Protein AF-A0A2M6GKP4-F1 (afdb_monomer_lite)

Foldseek 3Di:
DPPVVVVVVVVVVVVVVVVVVVLVVVLVVVVPPDDPPDPPPPPPPPPPDDDDDDDDDDDDDDPDPPPDPDPPPPDDPDDDDPLSVLVSVLVVLPPQADDVVDQDSVHHHPLSSVQNSCVVSVHHDDSDLVRNVVDDDDDDPVGDDRNDDDRDDDDD

Secondary structure (DSSP, 8-state):
--SHHHHHHHHHHHHHHHHHHHHHHHHHHTTSS-----------------------------------------S-PPPPPHHHHHHHHHHHTTTPPB-TT-EETTEE-HHHHHHHHHHHTT----S-HHHHHTSS----GGG--TTPPP------

Sequence (156 aa):
MKLAWIMFGSVMSLLAIFAVWQNKNIRDENISSNSPQQYTANIFSDDRENSGLDSTGPEPIEPGNASLNAPAYTGTIPQPTLNDSIVAYGLSLMGTPYIAAGITRSGFDCSGFIHHIFSKYGIDVPHSSALLAEKGDAVNLNQVKKGDLLIFTGTT

pLDDT: mean 72.54, std 23.46, range [28.89, 98.44]

Radius of gyration: 25.64 Å; chains: 1; bounding box: 39×76×67 Å

Structure (mmCIF, N/CA/C/O backbone):
data_AF-A0A2M6GKP4-F1
#
_entry.id   AF-A0A2M6GKP4-F1
#
loop_
_atom_site.group_PDB
_atom_site.id
_atom_site.type_symbol
_atom_site.label_atom_id
_atom_site.label_alt_id
_atom_site.label_comp_id
_atom_site.label_asym_id
_atom_site.label_entity_id
_atom_site.label_seq_id
_atom_site.pdbx_PDB_ins_code
_atom_site.Cartn_x
_atom_site.Cartn_y
_atom_site.Cartn_z
_atom_site.occupancy
_atom_site.B_iso_or_equiv
_atom_site.auth_seq_id
_atom_site.auth_comp_id
_atom_site.auth_asym_id
_atom_site.auth_atom_id
_atom_site.pdbx_PDB_model_num
ATOM 1 N N . MET A 1 1 ? -17.097 -44.873 -20.666 1.00 58.44 1 MET A N 1
ATOM 2 C CA . MET A 1 1 ? -15.994 -43.912 -20.415 1.00 58.44 1 MET A CA 1
ATOM 3 C C . MET A 1 1 ? -16.450 -42.490 -20.024 1.00 58.44 1 MET A C 1
ATOM 5 O O . MET A 1 1 ? -15.589 -41.665 -19.768 1.00 58.44 1 MET A O 1
ATOM 9 N N . LYS A 1 2 ? -17.759 -42.178 -19.909 1.00 56.94 2 LYS A N 1
ATOM 10 C CA . LYS A 1 2 ? -18.256 -40.811 -19.605 1.00 56.94 2 LYS A CA 1
ATOM 11 C C . LYS A 1 2 ? -18.578 -40.521 -18.122 1.00 56.94 2 LYS A C 1
ATOM 13 O O . LYS A 1 2 ? -18.866 -39.384 -17.785 1.00 56.94 2 LYS A O 1
ATOM 18 N N . LEU A 1 3 ? -18.505 -41.521 -17.236 1.00 52.03 3 LEU A N 1
ATOM 19 C CA . LEU A 1 3 ? -18.833 -41.371 -15.805 1.00 52.03 3 LEU A CA 1
ATOM 20 C C . LEU A 1 3 ? -17.642 -40.959 -14.919 1.00 52.03 3 LEU A C 1
ATOM 22 O O . LEU A 1 3 ? -17.851 -40.440 -13.830 1.00 52.03 3 LEU A O 1
ATOM 26 N N . ALA A 1 4 ? -16.399 -41.127 -15.386 1.00 54.88 4 ALA A N 1
ATOM 27 C CA . ALA A 1 4 ? -15.213 -40.790 -14.593 1.00 54.88 4 ALA A CA 1
ATOM 28 C C . ALA A 1 4 ? -15.006 -39.269 -14.434 1.00 54.88 4 ALA A C 1
ATOM 30 O O . ALA A 1 4 ? -14.548 -38.821 -13.392 1.00 54.88 4 ALA A O 1
ATOM 31 N N . TRP A 1 5 ? -15.396 -38.459 -15.423 1.00 50.50 5 TRP A N 1
ATOM 32 C CA . TRP A 1 5 ? -15.171 -37.004 -15.409 1.00 50.50 5 TRP A CA 1
ATOM 33 C C . TRP A 1 5 ? -16.052 -36.232 -14.416 1.00 50.50 5 TRP A C 1
ATOM 35 O O . TRP A 1 5 ? -15.622 -35.216 -13.876 1.00 50.50 5 TRP A O 1
ATOM 45 N N . ILE A 1 6 ? -17.256 -36.729 -14.122 1.00 57.50 6 ILE A N 1
ATOM 46 C CA . ILE A 1 6 ? -18.188 -36.060 -13.198 1.00 57.50 6 ILE A CA 1
ATOM 47 C C . ILE A 1 6 ? -17.694 -36.176 -11.746 1.00 57.50 6 ILE A C 1
ATOM 49 O O . ILE A 1 6 ? -17.841 -35.241 -10.960 1.00 57.50 6 ILE A O 1
ATOM 53 N N . MET A 1 7 ? -17.019 -37.277 -11.404 1.00 55.44 7 MET A N 1
ATOM 54 C CA . MET A 1 7 ? -16.482 -37.486 -10.057 1.00 55.44 7 MET A CA 1
ATOM 55 C C . MET A 1 7 ? -15.246 -36.619 -9.768 1.00 55.44 7 MET A C 1
ATOM 57 O O . MET A 1 7 ? -15.088 -36.145 -8.646 1.00 55.44 7 MET A O 1
ATOM 61 N N . PHE A 1 8 ? -14.402 -36.337 -10.768 1.00 58.38 8 PHE A N 1
ATOM 62 C CA . PHE A 1 8 ? -13.226 -35.474 -10.576 1.00 58.38 8 PHE A CA 1
ATOM 63 C C . PHE A 1 8 ? -13.596 -34.001 -10.337 1.00 58.38 8 PHE A C 1
ATOM 65 O O . PHE A 1 8 ? -12.971 -33.348 -9.502 1.00 58.38 8 PHE A O 1
ATOM 72 N N . GLY A 1 9 ? -14.641 -33.487 -10.997 1.00 59.25 9 GLY A N 1
ATOM 73 C CA . GLY A 1 9 ? -15.108 -32.111 -10.784 1.00 59.25 9 GLY A CA 1
ATOM 74 C C . GLY A 1 9 ? -15.657 -31.875 -9.373 1.00 59.25 9 GLY A C 1
ATOM 75 O O . GLY A 1 9 ? -15.334 -30.871 -8.740 1.00 59.25 9 GLY A O 1
ATOM 76 N N . SER A 1 10 ? -16.423 -32.833 -8.838 1.00 68.56 10 SER A N 1
ATOM 77 C CA . SER A 1 10 ? -17.000 -32.722 -7.492 1.00 68.56 10 SER A CA 1
ATOM 78 C C . SER A 1 10 ? -15.936 -32.766 -6.392 1.00 68.56 10 SER A C 1
ATOM 80 O O . SER A 1 10 ? -16.045 -32.037 -5.408 1.00 68.56 10 SER A O 1
ATOM 82 N N . VAL A 1 11 ? -14.894 -33.587 -6.554 1.00 73.06 11 VAL A N 1
ATOM 83 C CA . VAL A 1 11 ? -13.803 -33.684 -5.572 1.00 73.06 11 VAL A CA 1
ATOM 84 C C . VAL A 1 11 ? -12.939 -32.420 -5.580 1.00 73.06 11 VAL A C 1
ATOM 86 O O . VAL A 1 11 ? -12.572 -31.935 -4.514 1.00 73.06 11 VAL A O 1
ATOM 89 N N . MET A 1 12 ? -12.682 -31.817 -6.747 1.00 72.12 12 MET A N 1
ATOM 90 C CA . MET A 1 12 ? -11.952 -30.542 -6.829 1.00 72.12 12 MET A CA 1
ATOM 91 C C . MET A 1 12 ? -12.740 -29.370 -6.236 1.00 72.12 12 MET A C 1
ATOM 93 O O . MET A 1 12 ? -12.161 -28.529 -5.551 1.00 72.12 12 MET A O 1
ATOM 97 N N . SER A 1 13 ? -14.064 -29.338 -6.420 1.00 70.25 13 SER A N 1
ATOM 98 C CA . SER A 1 13 ? -14.907 -28.303 -5.811 1.00 70.25 13 SER A CA 1
ATOM 99 C C . SER A 1 13 ? -14.944 -28.421 -4.282 1.00 70.25 13 SER A C 1
ATOM 101 O O . SER A 1 13 ? -14.903 -27.408 -3.586 1.00 70.25 13 SER A O 1
ATOM 103 N N . LEU A 1 14 ? -14.957 -29.648 -3.748 1.00 75.12 14 LEU A N 1
ATOM 104 C CA . LEU A 1 14 ? -14.879 -29.894 -2.305 1.00 75.12 14 LEU A CA 1
ATOM 105 C C . LEU A 1 14 ? -13.493 -29.566 -1.732 1.00 75.12 14 LEU A C 1
ATOM 107 O O . LEU A 1 14 ? -13.415 -29.006 -0.642 1.00 75.12 14 LEU A O 1
ATOM 111 N N . LEU A 1 15 ? -12.411 -29.833 -2.470 1.00 73.94 15 LEU A N 1
ATOM 112 C CA . LEU A 1 15 ? -11.056 -29.429 -2.077 1.00 73.94 15 LEU A CA 1
ATOM 113 C C . LEU A 1 15 ? -10.889 -27.906 -2.055 1.00 73.94 15 LEU A C 1
ATOM 115 O O . LEU A 1 15 ? -10.267 -27.389 -1.133 1.00 73.94 15 LEU A O 1
ATOM 119 N N . ALA A 1 16 ? -11.477 -27.178 -3.009 1.00 71.50 16 ALA A N 1
ATOM 120 C CA . ALA A 1 16 ? -11.455 -25.716 -3.011 1.00 71.50 16 ALA A CA 1
ATOM 121 C C . ALA A 1 16 ? -12.224 -25.130 -1.815 1.00 71.50 16 ALA A C 1
ATOM 123 O O . ALA A 1 16 ? -11.726 -24.232 -1.140 1.00 71.50 16 ALA A O 1
ATOM 124 N N . ILE A 1 17 ? -13.403 -25.678 -1.496 1.00 73.62 17 ILE A N 1
ATOM 125 C CA . ILE A 1 17 ? -14.183 -25.264 -0.320 1.00 73.62 17 ILE A CA 1
ATOM 126 C C . ILE A 1 17 ? -13.429 -25.599 0.975 1.00 73.62 17 ILE A C 1
ATOM 128 O O . ILE A 1 17 ? -13.361 -24.759 1.869 1.00 73.62 17 ILE A O 1
ATOM 132 N N . PHE A 1 18 ? -12.806 -26.778 1.066 1.00 73.69 18 PHE A N 1
ATOM 133 C CA . PHE A 1 18 ? -11.988 -27.169 2.216 1.00 73.69 18 PHE A CA 1
ATOM 134 C C . PHE A 1 18 ? -10.738 -26.291 2.367 1.00 73.69 18 PHE A C 1
ATOM 136 O O . PHE A 1 18 ? -10.407 -25.905 3.481 1.00 73.69 18 PHE A O 1
ATOM 143 N N . ALA A 1 19 ? -10.083 -25.904 1.269 1.00 69.88 19 ALA A N 1
ATOM 144 C CA . ALA A 1 19 ? -8.945 -24.985 1.287 1.00 69.88 19 ALA A CA 1
ATOM 145 C C . ALA A 1 19 ? -9.352 -23.569 1.733 1.00 69.88 19 ALA A C 1
ATOM 147 O O . ALA A 1 19 ? -8.662 -22.953 2.544 1.00 69.88 19 ALA A O 1
ATOM 148 N N . VAL A 1 20 ? -10.501 -23.067 1.266 1.00 67.88 20 VAL A N 1
ATOM 149 C CA . VAL A 1 20 ? -11.065 -21.779 1.709 1.00 67.88 20 VAL A CA 1
ATOM 150 C C . VAL A 1 20 ? -11.481 -21.832 3.183 1.00 67.88 20 VAL A C 1
ATOM 152 O O . VAL A 1 20 ? -11.276 -20.861 3.911 1.00 67.88 20 VAL A O 1
ATOM 155 N N . TRP A 1 21 ? -12.022 -22.961 3.647 1.00 68.19 21 TRP A N 1
ATOM 156 C CA . TRP A 1 21 ? -12.398 -23.164 5.046 1.00 68.19 21 TRP A CA 1
ATOM 157 C C . TRP A 1 21 ? -11.174 -23.290 5.971 1.00 68.19 21 TRP A C 1
ATOM 159 O O . TRP A 1 21 ? -11.125 -22.611 6.993 1.00 68.19 21 TRP A O 1
ATOM 169 N N . GLN A 1 22 ? -10.142 -24.043 5.572 1.00 67.06 22 GLN A N 1
ATOM 170 C CA . GLN A 1 22 ? -8.843 -24.099 6.261 1.00 67.06 22 GLN A CA 1
ATOM 171 C C . GLN A 1 22 ? -8.198 -22.705 6.351 1.00 67.06 22 GLN A C 1
ATOM 173 O O . GLN A 1 22 ? -7.750 -22.302 7.420 1.00 67.06 22 GLN A O 1
ATOM 178 N N . ASN A 1 23 ? -8.221 -21.920 5.265 1.00 63.16 23 ASN A N 1
ATOM 179 C CA . ASN A 1 23 ? -7.708 -20.545 5.257 1.00 63.16 23 ASN A CA 1
ATOM 180 C C . ASN A 1 23 ? -8.472 -19.623 6.225 1.00 63.16 23 ASN A C 1
ATOM 182 O O . ASN A 1 23 ? -7.867 -18.729 6.807 1.00 63.16 23 ASN A O 1
ATOM 186 N N . LYS A 1 24 ? -9.781 -19.825 6.430 1.00 53.38 24 LYS A N 1
ATOM 187 C CA . LYS A 1 24 ? -10.540 -19.074 7.444 1.00 53.38 24 LYS A CA 1
ATOM 188 C C . LYS A 1 24 ? -10.198 -19.514 8.870 1.00 53.38 24 LYS A C 1
ATOM 190 O O . LYS A 1 24 ? -9.931 -18.653 9.694 1.00 53.38 24 LYS A O 1
ATOM 195 N N . ASN A 1 25 ? -10.125 -20.816 9.145 1.00 46.53 25 ASN A N 1
ATOM 196 C CA . ASN A 1 25 ? -9.862 -21.322 10.498 1.00 46.53 25 ASN A CA 1
ATOM 197 C C . ASN A 1 25 ? -8.428 -21.020 10.990 1.00 46.53 25 ASN A C 1
ATOM 199 O O . ASN A 1 25 ? -8.221 -20.777 12.172 1.00 46.53 25 ASN A O 1
ATOM 203 N N . ILE A 1 26 ? -7.443 -20.960 10.083 1.00 52.25 26 ILE A N 1
ATOM 204 C CA . ILE A 1 26 ? -6.059 -20.558 10.411 1.00 52.25 26 ILE A CA 1
ATOM 205 C C . ILE A 1 26 ? -5.953 -19.052 10.729 1.00 52.25 26 ILE A C 1
ATOM 207 O O . ILE A 1 26 ? -5.079 -18.644 11.496 1.00 52.25 26 ILE A O 1
ATOM 211 N N . ARG A 1 27 ? -6.837 -18.207 10.174 1.00 52.75 27 ARG A N 1
ATOM 212 C CA . ARG A 1 27 ? -6.849 -16.759 10.464 1.00 52.75 27 ARG A CA 1
ATOM 213 C C . ARG A 1 27 ? -7.266 -16.464 11.901 1.00 52.75 27 ARG A C 1
ATOM 215 O O . ARG A 1 27 ? -6.715 -15.542 12.492 1.00 52.75 27 ARG A O 1
ATOM 222 N N . ASP A 1 28 ? -8.173 -17.257 12.461 1.00 46.50 28 ASP A N 1
ATOM 223 C CA . ASP A 1 28 ? -8.700 -17.013 13.805 1.00 46.50 28 ASP A CA 1
ATOM 224 C C . ASP A 1 28 ? -7.704 -17.437 14.905 1.00 46.50 28 ASP A C 1
ATOM 226 O O . ASP A 1 28 ? -7.638 -16.804 15.957 1.00 46.50 28 ASP A O 1
ATOM 230 N N . GLU A 1 29 ? -6.853 -18.440 14.651 1.00 47.41 29 GLU A N 1
ATOM 231 C CA . GLU A 1 29 ? -5.842 -18.906 15.617 1.00 47.41 29 GLU A CA 1
ATOM 232 C C . GLU A 1 29 ? -4.567 -18.033 15.626 1.00 47.41 29 GLU A C 1
ATOM 234 O O . GLU A 1 29 ? -3.954 -17.823 16.673 1.00 47.41 29 GLU A O 1
ATOM 239 N N . ASN A 1 30 ? -4.190 -17.432 14.489 1.00 39.62 30 ASN A N 1
ATOM 240 C CA . ASN A 1 30 ? -2.952 -16.641 14.368 1.00 39.62 30 ASN A CA 1
ATOM 241 C C . ASN A 1 30 ? -3.106 -15.154 14.768 1.00 39.62 30 ASN A C 1
ATOM 243 O O . ASN A 1 30 ? -2.137 -14.394 14.748 1.00 39.62 30 ASN A O 1
ATOM 247 N N . ILE A 1 31 ? -4.308 -14.723 15.166 1.00 45.66 31 ILE A N 1
ATOM 248 C CA . ILE A 1 31 ? -4.535 -13.391 15.760 1.00 45.66 31 ILE A CA 1
ATOM 249 C C . ILE A 1 31 ? -4.198 -13.384 17.266 1.00 45.66 31 ILE A C 1
ATOM 251 O O . ILE A 1 31 ? -3.981 -12.318 17.838 1.00 45.66 31 ILE A O 1
ATOM 255 N N . SER A 1 32 ? -4.051 -14.551 17.911 1.00 40.81 32 SER A N 1
ATOM 256 C CA . SER A 1 32 ? -3.796 -14.637 19.358 1.00 40.81 32 SER A CA 1
ATOM 257 C C . SER A 1 32 ? -2.323 -14.822 19.766 1.00 40.81 32 SER A C 1
ATOM 259 O O . SER A 1 32 ? -2.037 -14.749 20.961 1.00 40.81 32 SER A O 1
ATOM 261 N N . SER A 1 33 ? -1.377 -15.060 18.844 1.00 37.09 33 SER A N 1
ATOM 262 C CA . SER A 1 33 ? 0.008 -15.430 19.215 1.00 37.09 33 SER A CA 1
ATOM 263 C C . SER A 1 33 ? 1.118 -14.481 18.756 1.00 37.09 33 SER A C 1
ATOM 265 O O . SER A 1 33 ? 2.255 -14.640 19.196 1.00 37.09 33 SER A O 1
ATOM 267 N N . ASN A 1 34 ? 0.835 -13.465 17.938 1.00 38.69 34 ASN A N 1
ATOM 268 C CA . ASN A 1 34 ? 1.837 -12.448 17.609 1.00 38.69 34 ASN A CA 1
ATOM 269 C C . ASN A 1 34 ? 1.713 -11.250 18.548 1.00 38.69 34 ASN A C 1
ATOM 271 O O . ASN A 1 34 ? 1.131 -10.221 18.213 1.00 38.69 34 ASN A O 1
ATOM 275 N N . SER A 1 35 ? 2.311 -11.401 19.730 1.00 31.97 35 SER A N 1
ATOM 276 C CA . SER A 1 35 ? 2.650 -10.286 20.612 1.00 31.97 35 SER A CA 1
ATOM 277 C C . SER A 1 35 ? 3.429 -9.238 19.800 1.00 31.97 35 SER A C 1
ATOM 279 O O . SER A 1 35 ? 4.505 -9.565 19.287 1.00 31.97 35 SER A O 1
ATOM 281 N N . PRO A 1 36 ? 2.936 -7.996 19.646 1.00 40.34 36 PRO A N 1
ATOM 282 C CA . PRO A 1 36 ? 3.695 -6.952 18.979 1.00 40.34 36 PRO A CA 1
ATOM 283 C C . PRO A 1 36 ? 4.961 -6.691 19.793 1.00 40.34 36 PRO A C 1
ATOM 285 O O . PRO A 1 36 ? 4.904 -6.176 20.910 1.00 40.34 36 PRO A O 1
ATOM 288 N N . GLN A 1 37 ? 6.117 -7.078 19.251 1.00 32.66 37 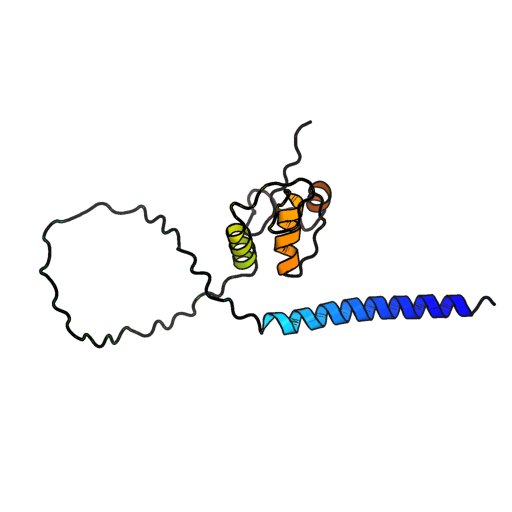GLN A N 1
ATOM 289 C CA . GLN A 1 37 ? 7.391 -6.526 19.700 1.00 32.66 37 GLN A CA 1
ATOM 290 C C . GLN A 1 37 ? 7.260 -5.004 19.628 1.00 32.66 37 GLN A C 1
ATOM 292 O O . GLN A 1 37 ? 6.808 -4.474 18.611 1.00 32.66 37 GLN A O 1
ATOM 297 N N . GLN A 1 38 ? 7.569 -4.351 20.746 1.00 28.89 38 GLN A N 1
ATOM 298 C CA . GLN A 1 38 ? 7.359 -2.933 21.012 1.00 28.89 38 GLN A CA 1
ATOM 299 C C . GLN A 1 38 ? 7.868 -2.071 19.851 1.00 28.89 38 GLN A C 1
ATOM 301 O O . GLN A 1 38 ? 9.048 -1.742 19.773 1.00 28.89 38 GLN A O 1
ATOM 306 N N . TYR A 1 39 ? 6.973 -1.677 18.948 1.00 37.34 39 TYR A N 1
ATOM 307 C CA . TYR A 1 39 ? 7.221 -0.520 18.106 1.00 37.34 39 TYR A CA 1
ATOM 308 C C . TYR A 1 39 ? 6.926 0.686 18.981 1.00 37.34 39 TYR A C 1
ATOM 310 O O . TYR A 1 39 ? 5.775 1.086 19.149 1.00 37.34 39 TYR A O 1
ATOM 318 N N . THR A 1 40 ? 7.977 1.229 19.594 1.00 37.81 40 THR A N 1
ATOM 319 C CA . THR A 1 40 ? 7.932 2.554 20.202 1.00 37.81 40 THR A CA 1
ATOM 320 C C . THR A 1 40 ? 7.666 3.540 19.072 1.00 37.81 40 THR A C 1
ATOM 322 O O . THR A 1 40 ? 8.582 4.012 18.398 1.00 37.81 40 THR A O 1
ATOM 325 N N . ALA A 1 41 ? 6.389 3.806 18.809 1.00 43.12 41 ALA A N 1
ATOM 326 C CA . ALA A 1 41 ? 6.003 5.022 18.136 1.00 43.12 41 ALA A CA 1
ATOM 327 C C . ALA A 1 41 ? 6.508 6.146 19.039 1.00 43.12 41 ALA A C 1
ATOM 329 O O . ALA A 1 41 ? 5.953 6.381 20.111 1.00 43.12 41 ALA A O 1
ATOM 330 N N . ASN A 1 42 ? 7.598 6.795 18.636 1.00 40.75 42 ASN A N 1
ATOM 331 C CA . ASN A 1 42 ? 7.874 8.139 19.103 1.00 40.75 42 ASN A CA 1
ATOM 332 C C . ASN A 1 42 ? 6.653 8.948 18.673 1.00 40.75 42 ASN A C 1
ATOM 334 O O . ASN A 1 42 ? 6.496 9.273 17.495 1.00 40.75 42 ASN A O 1
ATOM 338 N N . ILE A 1 43 ? 5.728 9.125 19.615 1.00 43.59 43 ILE A N 1
ATOM 339 C CA . ILE A 1 43 ? 4.541 9.939 19.444 1.00 43.59 43 ILE A CA 1
ATOM 340 C C . ILE A 1 43 ? 5.059 11.318 19.069 1.00 43.59 43 ILE A C 1
ATOM 342 O O . ILE A 1 43 ? 5.783 11.955 19.830 1.00 43.59 43 ILE A O 1
ATOM 346 N N . PHE A 1 44 ? 4.755 11.727 17.843 1.00 41.00 44 PHE A N 1
ATOM 347 C CA . PHE A 1 44 ? 4.939 13.092 17.399 1.00 41.00 44 PHE A CA 1
ATOM 348 C C . PHE A 1 44 ? 3.877 13.910 18.142 1.00 41.00 44 PHE A C 1
ATOM 350 O O . PHE A 1 44 ? 2.750 14.048 17.672 1.00 41.00 44 PHE A O 1
ATOM 357 N N . SER A 1 45 ? 4.195 14.338 19.364 1.00 41.25 45 SER A N 1
ATOM 358 C CA . SER A 1 45 ? 3.407 15.324 20.095 1.00 41.25 45 SER A CA 1
ATOM 359 C C . SER A 1 45 ? 3.620 16.659 19.385 1.00 41.25 45 SER A C 1
ATOM 361 O O . SER A 1 45 ? 4.647 17.310 19.570 1.00 41.25 45 SER A O 1
ATOM 363 N N . ASP A 1 46 ? 2.694 17.050 18.511 1.00 41.56 46 ASP A N 1
ATOM 364 C CA . ASP A 1 46 ? 2.599 18.444 18.072 1.00 41.56 46 ASP A CA 1
ATOM 365 C C . ASP A 1 46 ? 1.824 19.209 19.155 1.00 41.56 46 ASP A C 1
ATOM 367 O O . ASP A 1 46 ? 0.645 19.522 19.011 1.00 41.5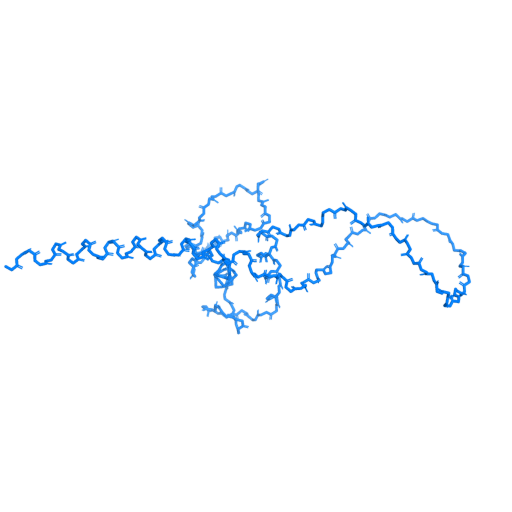6 46 ASP A O 1
ATOM 371 N N . ASP A 1 47 ? 2.484 19.437 20.292 1.00 42.22 47 ASP A N 1
ATOM 372 C CA . ASP A 1 47 ? 1.971 20.284 21.367 1.00 42.22 47 ASP A CA 1
ATOM 373 C C . ASP A 1 47 ? 2.350 21.739 21.058 1.00 42.22 47 ASP A C 1
ATOM 375 O O . ASP A 1 47 ? 3.356 22.273 21.530 1.00 42.22 47 ASP A O 1
ATOM 379 N N . ARG A 1 48 ? 1.540 22.406 20.232 1.00 50.94 48 ARG A N 1
ATOM 380 C CA . ARG A 1 48 ? 1.524 23.871 20.142 1.00 50.94 48 ARG A CA 1
ATOM 381 C C . ARG A 1 48 ? 0.360 24.436 20.948 1.00 50.94 48 ARG A C 1
ATOM 383 O O . ARG A 1 48 ? -0.667 24.761 20.373 1.00 50.94 48 ARG A O 1
ATOM 390 N N . GLU A 1 49 ? 0.563 24.619 22.251 1.00 43.78 49 GLU A N 1
ATOM 391 C CA . GLU A 1 49 ? -0.027 25.723 23.026 1.00 43.78 49 GLU A CA 1
ATOM 392 C C . GLU A 1 49 ? 0.563 25.770 24.445 1.00 43.78 49 GLU A C 1
ATOM 394 O O . GLU A 1 49 ? 0.271 24.924 25.283 1.00 43.78 49 GLU A O 1
ATOM 399 N N . ASN A 1 50 ? 1.421 26.762 24.708 1.00 38.72 50 ASN A N 1
ATOM 400 C CA . ASN A 1 50 ? 1.243 27.771 25.763 1.00 38.72 50 ASN A CA 1
ATOM 401 C C . ASN A 1 50 ? 2.598 28.398 26.143 1.00 38.72 50 ASN A C 1
ATOM 403 O O . ASN A 1 50 ? 3.431 27.813 26.833 1.00 38.72 50 ASN A O 1
ATOM 407 N N . SER A 1 51 ? 2.804 29.623 25.672 1.00 46.53 51 SER A N 1
ATOM 408 C CA . SER A 1 51 ? 3.867 30.523 26.098 1.00 46.53 51 SER A CA 1
ATOM 409 C C . SER A 1 51 ? 3.474 31.216 27.406 1.00 46.53 51 SER A C 1
ATOM 411 O O . SER A 1 51 ? 2.580 32.062 27.395 1.00 46.53 51 SER A O 1
ATOM 413 N N . GLY A 1 52 ? 4.184 30.944 28.502 1.00 35.59 52 GLY A N 1
ATOM 414 C CA . GLY A 1 52 ? 4.111 31.794 29.690 1.00 35.59 52 GLY A CA 1
ATOM 415 C C . GLY A 1 52 ? 4.841 31.263 30.924 1.00 35.59 52 GLY A C 1
ATOM 416 O O . GLY A 1 52 ? 4.457 30.221 31.439 1.00 35.59 52 GLY A O 1
ATOM 417 N N . LEU A 1 53 ? 5.780 32.087 31.422 1.00 38.25 53 LEU A N 1
ATOM 418 C CA . LEU A 1 53 ? 6.329 32.143 32.793 1.00 38.25 53 LEU A CA 1
ATOM 419 C C . LEU A 1 53 ? 7.237 30.974 33.227 1.00 38.25 53 LEU A C 1
ATOM 421 O O . LEU A 1 53 ? 6.990 29.826 32.904 1.00 38.25 53 LEU A O 1
ATOM 425 N N . ASP A 1 54 ? 8.297 31.137 34.013 1.00 35.84 54 ASP A N 1
ATOM 426 C CA . ASP A 1 54 ? 8.988 32.266 34.645 1.00 35.84 54 ASP A CA 1
ATOM 427 C C . ASP A 1 54 ? 10.318 31.674 35.167 1.00 35.84 54 ASP A C 1
ATOM 429 O O . ASP A 1 54 ? 10.364 30.534 35.637 1.00 35.84 54 ASP A O 1
ATOM 433 N N . SER A 1 55 ? 11.416 32.408 35.020 1.00 46.81 55 SER A N 1
ATOM 434 C CA . SER A 1 55 ? 12.780 31.925 35.239 1.00 46.81 55 SER A CA 1
ATOM 435 C C . SER A 1 55 ? 13.193 32.090 36.699 1.00 46.81 55 SER A C 1
ATOM 437 O O . SER A 1 55 ? 13.828 33.077 37.057 1.00 46.81 55 SER A O 1
ATOM 439 N N . THR A 1 56 ? 12.926 31.086 37.533 1.00 41.47 56 THR A N 1
ATOM 440 C CA . THR A 1 56 ? 13.714 30.844 38.752 1.00 41.47 56 THR A CA 1
ATOM 441 C C . THR A 1 56 ? 14.011 29.348 38.854 1.00 41.47 56 THR A C 1
ATOM 443 O O . THR A 1 56 ? 13.117 28.519 38.991 1.00 41.47 56 THR A O 1
ATOM 446 N N . GLY A 1 57 ? 15.280 28.982 38.657 1.00 43.94 57 GLY A N 1
ATOM 447 C CA . GLY A 1 57 ? 15.712 27.585 38.633 1.00 43.94 57 GLY A CA 1
ATOM 448 C C . GLY A 1 57 ? 15.703 26.958 40.031 1.00 43.94 57 GLY A C 1
ATOM 449 O O . GLY A 1 57 ? 1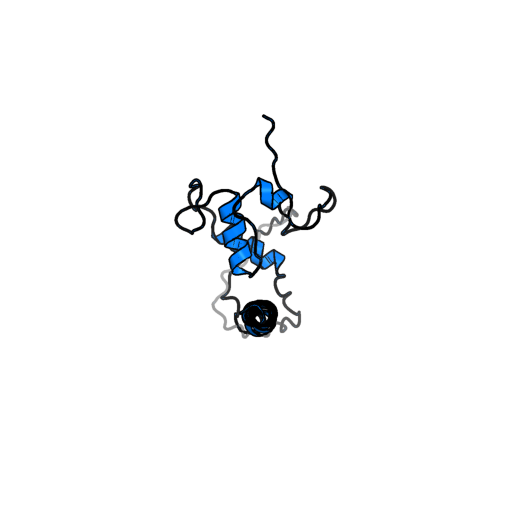6.132 27.625 40.975 1.00 43.94 57 GLY A O 1
ATOM 450 N N . PRO A 1 58 ? 15.276 25.693 40.188 1.00 45.00 58 PRO A N 1
ATOM 451 C CA . PRO A 1 58 ? 15.501 24.959 41.419 1.00 45.00 58 PRO A CA 1
ATOM 452 C C . PRO A 1 58 ? 16.840 24.207 41.388 1.00 45.00 58 PRO A C 1
ATOM 454 O O . PRO A 1 58 ? 17.318 23.765 40.344 1.00 45.00 58 PRO A O 1
ATOM 457 N N . GLU A 1 59 ? 17.424 24.117 42.579 1.00 39.88 59 GLU A N 1
ATOM 458 C CA . GLU A 1 59 ? 18.667 23.451 42.970 1.00 39.88 59 GLU A CA 1
ATOM 459 C C . GLU A 1 59 ? 18.919 22.054 42.361 1.00 39.88 59 GLU A C 1
ATOM 461 O O . GLU A 1 59 ? 17.978 21.333 42.016 1.00 39.88 59 GLU A O 1
ATOM 466 N N . PRO A 1 60 ? 20.194 21.611 42.318 1.00 41.91 60 PRO A N 1
ATOM 467 C CA . PRO A 1 60 ? 20.547 20.223 42.044 1.00 41.91 60 PRO A CA 1
ATOM 468 C C . PRO A 1 60 ? 19.897 19.283 43.069 1.00 41.91 60 PRO A C 1
ATOM 470 O O . PRO A 1 60 ? 20.282 19.248 44.235 1.00 41.91 60 PRO A O 1
ATOM 473 N N . ILE A 1 61 ? 18.917 18.500 42.628 1.00 44.47 61 ILE A N 1
ATOM 474 C CA . ILE A 1 61 ? 18.345 17.406 43.417 1.00 44.47 61 ILE A CA 1
ATOM 475 C C . ILE A 1 61 ? 19.355 16.256 43.509 1.00 44.47 61 ILE A C 1
ATOM 477 O O . ILE A 1 61 ? 19.729 15.650 42.504 1.00 44.47 61 ILE A O 1
ATOM 481 N N . GLU A 1 62 ? 19.802 15.977 44.735 1.00 42.69 62 GLU A N 1
ATOM 482 C CA . GLU A 1 62 ? 20.602 14.807 45.104 1.00 42.69 62 GLU A CA 1
ATOM 483 C C . GLU A 1 62 ? 19.901 13.486 44.722 1.00 42.69 62 GLU A C 1
ATOM 485 O O . GLU A 1 62 ? 18.667 13.437 44.668 1.00 42.69 62 GLU A O 1
ATOM 490 N N . PRO A 1 63 ? 20.645 12.381 44.492 1.00 48.72 63 PRO A N 1
ATOM 491 C CA . PRO A 1 63 ? 20.066 11.076 44.182 1.00 48.72 63 PRO A CA 1
ATOM 492 C C . PRO A 1 63 ? 19.439 10.449 45.438 1.00 48.72 63 PRO A C 1
ATOM 494 O O . PRO A 1 63 ? 19.987 9.543 46.064 1.00 48.72 63 PRO A O 1
ATOM 497 N N . GLY A 1 64 ? 18.265 10.955 45.805 1.00 39.06 64 GLY A N 1
ATOM 498 C CA . GLY A 1 64 ? 17.377 10.390 46.806 1.00 39.06 64 GLY A CA 1
ATOM 499 C C . GLY A 1 64 ? 16.555 9.251 46.210 1.00 39.06 64 GLY A C 1
ATOM 500 O O . GLY A 1 64 ? 15.855 9.396 45.211 1.00 39.06 64 GLY A O 1
ATOM 501 N N . ASN A 1 65 ? 16.641 8.103 46.861 1.00 52.03 65 ASN A N 1
ATOM 502 C CA . ASN A 1 65 ? 15.817 6.911 46.707 1.00 52.03 65 ASN A CA 1
ATOM 503 C C . ASN A 1 65 ? 14.318 7.177 46.969 1.00 52.03 65 ASN A C 1
ATOM 505 O O . ASN A 1 65 ? 13.743 6.713 47.953 1.00 52.03 65 ASN A O 1
ATOM 509 N N . ALA A 1 66 ? 13.649 7.879 46.058 1.00 43.34 66 ALA A N 1
ATOM 510 C CA . ALA A 1 66 ? 12.196 7.948 46.040 1.00 43.34 66 ALA A CA 1
ATOM 511 C C . ALA A 1 66 ? 11.627 6.602 45.557 1.00 43.34 66 ALA A C 1
ATOM 513 O O . ALA A 1 66 ? 11.581 6.307 44.365 1.00 43.34 66 ALA A O 1
ATOM 514 N N . SER A 1 67 ? 11.178 5.776 46.503 1.00 52.84 67 SER A N 1
ATOM 515 C CA . SER A 1 67 ? 10.204 4.716 46.241 1.00 52.84 67 SER A CA 1
ATOM 516 C C . SER A 1 67 ? 8.931 5.363 45.694 1.00 52.84 67 SER A C 1
ATOM 518 O O . SER A 1 67 ? 8.100 5.859 46.456 1.00 52.84 67 SER A O 1
ATOM 520 N N . LEU A 1 68 ? 8.783 5.402 44.371 1.00 47.41 68 LEU A N 1
ATOM 521 C CA . LEU A 1 68 ? 7.605 5.970 43.730 1.00 47.41 68 LEU A CA 1
ATOM 522 C C . LEU A 1 68 ? 6.450 4.970 43.805 1.00 47.41 68 LEU A C 1
ATOM 524 O O . LEU A 1 68 ? 6.257 4.133 42.926 1.00 47.41 68 LEU A O 1
ATOM 528 N N . ASN A 1 69 ? 5.636 5.131 44.846 1.00 53.78 69 ASN A N 1
ATOM 529 C CA . ASN A 1 69 ? 4.206 4.846 44.793 1.00 53.78 69 ASN A CA 1
ATOM 530 C C . ASN A 1 69 ? 3.569 5.770 43.737 1.00 53.78 69 ASN A C 1
ATOM 532 O O . ASN A 1 69 ? 2.874 6.728 44.068 1.00 53.78 69 ASN A O 1
ATOM 536 N N . ALA A 1 70 ? 3.858 5.529 42.458 1.00 57.31 70 ALA A N 1
ATOM 537 C CA . ALA A 1 70 ? 3.079 6.103 41.377 1.00 57.31 70 ALA A CA 1
ATOM 538 C C . ALA A 1 70 ? 1.695 5.435 41.418 1.00 57.31 70 ALA A C 1
ATOM 540 O O . ALA A 1 70 ? 1.629 4.213 41.595 1.00 57.31 70 ALA A O 1
ATOM 541 N N . PRO A 1 71 ? 0.583 6.182 41.291 1.00 51.97 71 PRO A N 1
ATOM 542 C CA . PRO A 1 71 ? -0.722 5.557 41.148 1.00 51.97 71 PRO A CA 1
ATOM 543 C C . PRO A 1 71 ? -0.641 4.592 39.966 1.00 51.97 71 PRO A C 1
ATOM 545 O O . PRO A 1 71 ? -0.246 4.986 38.868 1.00 51.97 71 PRO A O 1
ATOM 548 N N . ALA A 1 72 ? -0.957 3.318 40.205 1.00 53.34 72 ALA A N 1
ATOM 549 C CA . ALA A 1 72 ? -1.041 2.338 39.137 1.00 53.34 72 ALA A CA 1
ATOM 550 C C . ALA A 1 72 ? -1.978 2.907 38.068 1.00 53.34 72 ALA A C 1
ATOM 552 O O . ALA A 1 72 ? -3.155 3.159 38.348 1.00 53.34 72 ALA A O 1
ATOM 553 N N . TYR A 1 73 ? -1.444 3.162 36.870 1.00 46.12 73 TYR A N 1
ATOM 554 C CA . TYR A 1 73 ? -2.237 3.580 35.725 1.00 46.12 73 TYR A CA 1
ATOM 555 C C . TYR A 1 73 ? -3.216 2.443 35.428 1.00 46.12 73 TYR A C 1
ATOM 557 O O . TYR A 1 73 ? -2.884 1.447 34.795 1.00 46.12 73 TYR A O 1
ATOM 565 N N . THR A 1 74 ? -4.422 2.567 35.969 1.00 55.69 74 THR A N 1
ATOM 566 C CA . THR A 1 74 ? -5.539 1.625 35.830 1.00 55.69 74 THR A CA 1
ATOM 567 C C . THR A 1 74 ? -6.349 1.930 34.569 1.00 55.69 74 THR A C 1
ATOM 569 O O . THR A 1 74 ? -7.509 1.547 34.451 1.00 55.69 74 THR A O 1
ATOM 572 N N . GLY A 1 75 ? -5.734 2.617 33.603 1.00 61.53 75 GLY A N 1
ATOM 573 C CA . GLY A 1 75 ? -6.274 2.802 32.267 1.00 61.53 75 GLY A CA 1
ATOM 574 C C . GLY A 1 75 ? -5.903 1.616 31.387 1.00 61.53 75 GLY A C 1
ATOM 575 O O . GLY A 1 75 ? -4.737 1.232 31.292 1.00 61.53 75 GLY A O 1
ATOM 576 N N . THR A 1 76 ? -6.891 1.035 30.716 1.00 64.25 76 THR A N 1
ATOM 577 C CA . THR A 1 76 ? -6.651 0.117 29.604 1.00 64.25 76 THR A CA 1
ATOM 578 C C . THR A 1 76 ? -5.851 0.867 28.541 1.00 64.25 76 THR A C 1
ATOM 580 O O . THR A 1 76 ? -6.369 1.811 27.950 1.00 64.25 76 THR A O 1
ATOM 583 N N . ILE A 1 77 ? -4.593 0.480 28.300 1.00 77.12 77 ILE A N 1
ATOM 584 C CA . ILE A 1 77 ? -3.841 1.002 27.154 1.00 77.12 77 ILE A CA 1
ATOM 585 C C . ILE A 1 77 ? -4.632 0.617 25.897 1.00 77.12 77 ILE A C 1
ATOM 587 O O . ILE A 1 77 ? -4.840 -0.586 25.685 1.00 77.12 77 ILE A O 1
ATOM 591 N N . PRO A 1 78 ? -5.102 1.589 25.089 1.00 77.25 78 PRO A N 1
ATOM 592 C CA . PRO A 1 78 ? -5.821 1.283 23.864 1.00 77.25 78 PRO A CA 1
ATOM 593 C C . PRO A 1 78 ? -4.944 0.392 22.990 1.00 77.25 78 PRO A C 1
ATOM 595 O O . PRO A 1 78 ? -3.827 0.767 22.632 1.00 77.25 78 PRO A O 1
ATOM 598 N N . GLN A 1 79 ? -5.424 -0.814 22.692 1.00 84.56 79 GLN A N 1
ATOM 599 C CA . GLN A 1 79 ? -4.714 -1.698 21.777 1.00 84.56 79 GLN A CA 1
ATOM 600 C C . GLN A 1 79 ? -4.780 -1.107 20.365 1.00 84.56 79 GLN A C 1
ATOM 602 O O . GLN A 1 79 ? -5.833 -0.586 19.981 1.00 84.56 79 GLN A O 1
ATOM 607 N N . PRO A 1 80 ? -3.681 -1.164 19.592 1.00 87.56 80 PRO A N 1
ATOM 608 C CA . PRO A 1 80 ? -3.672 -0.631 18.240 1.00 87.56 80 PRO A CA 1
ATOM 609 C C . PRO A 1 80 ? -4.715 -1.354 17.391 1.00 87.56 80 PRO A C 1
ATOM 611 O O . PRO A 1 80 ? -4.843 -2.580 17.438 1.00 87.56 80 PRO A O 1
ATOM 614 N N . THR A 1 81 ? -5.450 -0.594 16.585 1.00 94.88 81 THR A N 1
ATOM 615 C CA . THR A 1 81 ? -6.358 -1.193 15.607 1.00 94.88 81 THR A CA 1
ATOM 616 C C . THR A 1 81 ? -5.562 -1.869 14.485 1.00 94.88 81 THR A C 1
ATOM 618 O O . THR A 1 81 ? -4.356 -1.645 14.311 1.00 94.88 81 THR A O 1
ATOM 621 N N . LEU A 1 82 ? -6.238 -2.679 13.666 1.00 93.50 82 LEU A N 1
ATOM 622 C CA . LEU A 1 82 ? -5.632 -3.227 12.449 1.00 93.50 82 LEU A CA 1
ATOM 623 C C . LEU A 1 82 ? -5.106 -2.107 11.537 1.00 93.50 82 LEU A C 1
ATOM 625 O O . LEU A 1 82 ? -3.988 -2.194 11.036 1.00 93.50 82 LEU A O 1
ATOM 629 N N . ASN A 1 83 ? -5.875 -1.029 11.379 1.00 94.94 83 ASN A N 1
ATOM 630 C CA . ASN A 1 83 ? -5.500 0.108 10.541 1.00 94.94 83 ASN A CA 1
ATOM 631 C C . ASN A 1 83 ? -4.252 0.815 11.084 1.00 94.94 83 ASN A C 1
ATOM 633 O O . ASN A 1 83 ? -3.365 1.172 10.309 1.00 94.94 83 ASN A O 1
ATOM 637 N N . ASP A 1 84 ? -4.144 0.970 12.408 1.00 95.50 84 ASP A N 1
ATOM 638 C CA . ASP A 1 84 ? -2.934 1.512 13.037 1.00 95.50 84 ASP A CA 1
ATOM 639 C C . ASP A 1 84 ? -1.721 0.618 12.765 1.00 95.50 84 ASP A C 1
ATOM 641 O O . ASP A 1 84 ? -0.646 1.118 12.439 1.00 95.50 84 ASP A O 1
ATOM 645 N N . SER A 1 85 ? -1.909 -0.701 12.829 1.00 95.62 85 SER A N 1
ATOM 646 C CA . SER A 1 85 ? -0.853 -1.680 12.566 1.00 95.62 85 SER A CA 1
ATOM 647 C C . SER A 1 85 ? -0.378 -1.636 11.109 1.00 95.62 85 SER A C 1
ATOM 649 O O . SER A 1 85 ? 0.826 -1.587 10.861 1.00 95.62 85 SER A O 1
ATOM 651 N N . ILE A 1 86 ? -1.309 -1.593 10.150 1.00 96.50 86 ILE A N 1
ATOM 652 C CA . ILE A 1 86 ? -1.027 -1.476 8.710 1.00 96.50 86 ILE A CA 1
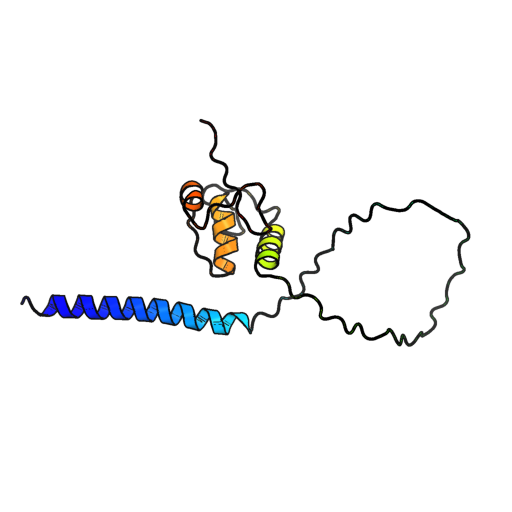ATOM 653 C C . ILE A 1 86 ? -0.212 -0.212 8.423 1.00 96.50 86 ILE A C 1
ATOM 655 O O . ILE A 1 86 ? 0.825 -0.281 7.759 1.00 96.50 86 ILE A O 1
ATOM 659 N N . VAL A 1 87 ? -0.645 0.933 8.958 1.00 96.50 87 VAL A N 1
ATOM 660 C CA . VAL A 1 87 ? 0.041 2.214 8.751 1.00 96.50 87 VAL A CA 1
ATOM 661 C C . VAL A 1 87 ? 1.419 2.216 9.407 1.00 96.50 87 VAL A C 1
ATOM 663 O O . VAL A 1 87 ? 2.393 2.586 8.755 1.00 96.50 87 VAL A O 1
ATOM 666 N N . ALA A 1 88 ? 1.538 1.751 10.653 1.00 96.50 88 ALA A N 1
ATOM 667 C CA . ALA A 1 88 ? 2.827 1.657 11.337 1.00 96.50 88 ALA A CA 1
ATOM 668 C C . ALA A 1 88 ? 3.813 0.758 10.574 1.00 96.50 88 ALA A C 1
ATOM 670 O O . ALA A 1 88 ? 4.992 1.093 10.437 1.00 96.50 88 ALA A O 1
ATOM 671 N N . TYR A 1 89 ? 3.337 -0.358 10.016 1.00 97.06 89 TYR A N 1
ATOM 672 C CA . TYR A 1 89 ? 4.178 -1.223 9.200 1.00 97.06 89 TYR A CA 1
ATOM 673 C C . TYR A 1 89 ? 4.607 -0.555 7.893 1.00 97.06 89 TYR A C 1
ATOM 675 O O . TYR A 1 89 ? 5.788 -0.623 7.553 1.00 97.06 89 TYR A O 1
ATOM 683 N N . GLY A 1 90 ? 3.705 0.142 7.199 1.00 97.12 90 GLY A N 1
ATOM 684 C CA . GLY A 1 90 ? 4.061 0.922 6.012 1.00 97.12 90 GLY A CA 1
ATOM 685 C C . GLY A 1 90 ? 5.119 1.988 6.305 1.00 97.12 90 GLY A C 1
ATOM 686 O O . GLY A 1 90 ? 6.103 2.093 5.576 1.00 97.12 90 GLY A O 1
ATOM 687 N N . LEU A 1 91 ? 4.985 2.707 7.422 1.00 97.38 91 LEU A N 1
ATOM 688 C CA . LEU A 1 91 ? 5.978 3.690 7.869 1.00 97.38 91 LEU A CA 1
ATOM 689 C C . LEU A 1 91 ? 7.341 3.049 8.167 1.00 97.38 91 LEU A C 1
ATOM 691 O O . LEU A 1 91 ? 8.374 3.628 7.847 1.00 97.38 91 LEU A O 1
ATOM 695 N N . SER A 1 92 ? 7.372 1.824 8.701 1.00 97.69 92 SER A N 1
ATOM 696 C CA . SER A 1 92 ? 8.630 1.102 8.951 1.00 97.69 92 SER A CA 1
ATOM 697 C C . SER A 1 92 ? 9.423 0.755 7.681 1.00 97.69 92 SER A C 1
ATOM 699 O O . SER A 1 92 ? 10.599 0.413 7.768 1.00 97.69 92 SER A O 1
ATOM 701 N N . LEU A 1 93 ? 8.787 0.829 6.507 1.00 97.12 93 LEU A N 1
ATOM 702 C CA . LEU A 1 93 ? 9.395 0.567 5.200 1.00 97.12 93 LEU A CA 1
ATOM 703 C C . LEU A 1 93 ? 9.870 1.853 4.496 1.00 97.12 93 LEU A C 1
ATOM 705 O O . LEU A 1 93 ? 10.378 1.781 3.372 1.00 97.12 93 LEU A O 1
ATOM 709 N N . MET A 1 94 ? 9.714 3.021 5.131 1.00 96.88 94 MET A N 1
ATOM 710 C CA . MET A 1 94 ? 10.203 4.296 4.603 1.00 96.88 94 MET A CA 1
ATOM 711 C C . MET A 1 94 ? 11.703 4.237 4.293 1.00 96.88 94 MET A C 1
ATOM 713 O O . MET A 1 94 ? 12.494 3.685 5.052 1.00 96.88 94 MET A O 1
ATOM 717 N N . GLY A 1 95 ? 12.089 4.829 3.161 1.00 96.69 95 GLY A N 1
ATOM 718 C CA . GLY A 1 95 ? 13.467 4.802 2.662 1.00 96.69 95 GLY A CA 1
ATOM 719 C C . GLY A 1 95 ? 13.797 3.605 1.764 1.00 96.69 95 GLY A C 1
ATOM 720 O O . GLY A 1 95 ? 14.871 3.589 1.166 1.00 96.69 95 GLY A O 1
ATOM 721 N N . THR A 1 96 ? 12.890 2.633 1.608 1.00 97.94 96 THR A N 1
ATOM 722 C CA . THR A 1 96 ? 13.073 1.554 0.623 1.00 97.94 96 THR A CA 1
ATOM 723 C C . THR A 1 96 ? 13.054 2.128 -0.807 1.00 97.94 96 THR A C 1
ATOM 725 O O . THR A 1 96 ? 12.160 2.921 -1.112 1.00 97.94 96 THR A O 1
ATOM 728 N N . PRO A 1 97 ? 13.992 1.749 -1.700 1.00 98.25 97 PRO A N 1
ATOM 729 C CA . PRO A 1 97 ? 14.039 2.274 -3.065 1.00 98.25 97 PRO A CA 1
ATOM 730 C C . PRO A 1 97 ? 12.780 1.979 -3.887 1.00 98.25 97 PRO A C 1
ATOM 732 O O . PRO A 1 97 ? 12.155 0.926 -3.742 1.00 98.25 97 PRO A O 1
ATOM 735 N N . TYR A 1 98 ? 12.460 2.879 -4.818 1.00 97.62 98 TYR A N 1
ATOM 736 C CA . TYR A 1 98 ? 11.449 2.610 -5.836 1.00 97.62 98 TYR A CA 1
ATOM 737 C C . TYR A 1 98 ? 12.038 1.731 -6.946 1.00 97.62 98 TYR A C 1
ATOM 739 O O . TYR A 1 98 ? 13.034 2.104 -7.569 1.00 97.62 98 TYR A O 1
ATOM 747 N N . ILE A 1 99 ? 11.418 0.582 -7.215 1.00 97.94 99 ILE A N 1
ATOM 748 C CA . ILE A 1 99 ? 11.795 -0.335 -8.297 1.00 97.94 99 ILE A CA 1
ATOM 749 C C . ILE A 1 99 ? 10.522 -0.770 -9.015 1.00 97.94 99 ILE A C 1
ATOM 751 O O . ILE A 1 99 ? 9.609 -1.300 -8.387 1.00 97.94 99 ILE A O 1
ATOM 755 N N . ALA A 1 100 ? 10.473 -0.572 -10.333 1.00 96.25 100 ALA A N 1
ATOM 756 C CA . ALA A 1 100 ? 9.355 -1.026 -11.154 1.00 96.25 100 ALA A CA 1
ATOM 757 C C . ALA A 1 100 ? 9.134 -2.541 -10.988 1.00 96.25 100 ALA A C 1
ATOM 759 O O . ALA A 1 100 ? 10.096 -3.309 -11.033 1.00 96.25 100 ALA A O 1
ATOM 760 N N . ALA A 1 101 ? 7.880 -2.961 -10.799 1.00 95.81 101 ALA A N 1
ATOM 761 C CA . ALA A 1 101 ? 7.493 -4.336 -10.471 1.00 95.81 101 ALA A CA 1
ATOM 762 C C . ALA A 1 101 ? 8.047 -4.867 -9.128 1.00 95.81 101 ALA A C 1
ATOM 764 O O . ALA A 1 101 ? 8.000 -6.070 -8.867 1.00 95.81 101 ALA A O 1
ATOM 765 N N . GLY A 1 102 ? 8.570 -3.998 -8.258 1.00 97.31 102 GLY A N 1
ATOM 766 C CA . GLY A 1 102 ? 9.115 -4.379 -6.958 1.00 97.31 102 GLY A CA 1
ATOM 767 C C . GLY A 1 102 ? 8.032 -4.714 -5.928 1.00 97.31 102 GLY A C 1
ATOM 768 O O . GLY A 1 102 ? 7.071 -3.962 -5.771 1.00 97.31 102 GLY A O 1
ATOM 769 N N . ILE A 1 103 ? 8.216 -5.813 -5.186 1.00 96.75 103 ILE A N 1
ATOM 770 C CA . ILE A 1 103 ? 7.282 -6.315 -4.149 1.00 96.75 103 ILE A CA 1
ATOM 771 C C . ILE A 1 103 ? 7.975 -6.695 -2.829 1.00 96.75 103 ILE A C 1
ATOM 773 O O . ILE A 1 103 ? 7.377 -7.330 -1.955 1.00 96.75 103 ILE A O 1
ATOM 777 N N . THR A 1 104 ? 9.258 -6.368 -2.676 1.00 96.50 104 THR A N 1
ATOM 778 C CA . THR A 1 104 ? 10.071 -6.796 -1.529 1.00 96.50 104 THR A CA 1
ATOM 779 C C . THR A 1 104 ? 10.829 -5.623 -0.921 1.00 96.50 104 THR A C 1
ATOM 781 O O . THR A 1 104 ? 10.929 -4.543 -1.492 1.00 96.50 104 THR A O 1
ATOM 784 N N . ARG A 1 105 ? 11.449 -5.848 0.241 1.00 96.06 105 ARG A N 1
ATOM 785 C CA . ARG A 1 105 ? 12.259 -4.829 0.925 1.00 96.06 105 ARG A CA 1
ATOM 786 C C . ARG A 1 105 ? 13.524 -4.398 0.169 1.00 96.06 105 ARG A C 1
ATOM 788 O O . ARG A 1 105 ? 14.184 -3.471 0.618 1.00 96.06 105 ARG A O 1
ATOM 795 N N . SER A 1 106 ? 13.883 -5.045 -0.946 1.00 96.75 106 SER A N 1
ATOM 796 C CA . SER A 1 106 ? 14.937 -4.533 -1.835 1.00 96.75 106 SER A CA 1
ATOM 797 C C . SER A 1 106 ? 14.436 -3.428 -2.768 1.00 96.75 106 SER A C 1
ATOM 799 O O . SER A 1 106 ? 15.250 -2.702 -3.329 1.00 96.75 106 SER A O 1
ATOM 801 N N . GLY A 1 107 ? 13.119 -3.299 -2.938 1.00 97.62 107 GLY A N 1
ATOM 802 C CA . GLY A 1 107 ? 12.492 -2.230 -3.697 1.00 97.62 107 GLY A CA 1
ATOM 803 C C . GLY A 1 107 ? 11.019 -2.496 -3.992 1.00 97.62 107 GLY A C 1
ATOM 804 O O . GLY A 1 107 ? 10.613 -3.640 -4.218 1.00 97.62 107 GLY A O 1
ATOM 805 N N . PHE A 1 108 ? 10.238 -1.420 -4.029 1.00 98.44 108 PHE A N 1
ATOM 806 C CA . PHE A 1 108 ? 8.797 -1.462 -4.272 1.00 98.44 108 PHE A CA 1
ATOM 807 C C . PHE A 1 108 ? 8.391 -0.568 -5.443 1.00 98.44 108 PHE A C 1
ATOM 809 O O . PHE A 1 108 ? 8.969 0.501 -5.628 1.00 98.44 108 PHE A O 1
ATOM 816 N N . ASP A 1 109 ? 7.348 -0.953 -6.176 1.00 97.00 109 ASP A N 1
ATOM 817 C CA . ASP A 1 109 ? 6.521 0.023 -6.893 1.00 97.00 109 ASP A CA 1
ATOM 818 C C . ASP A 1 109 ? 5.286 0.413 -6.061 1.00 97.00 109 ASP A C 1
ATOM 820 O O . ASP A 1 109 ? 5.100 -0.060 -4.938 1.00 97.00 109 ASP A O 1
ATOM 824 N N . CYS A 1 110 ? 4.440 1.304 -6.587 1.00 95.25 110 CYS A N 1
ATOM 825 C CA . CYS A 1 110 ? 3.283 1.818 -5.851 1.00 95.25 110 CYS A CA 1
ATOM 826 C C . CYS A 1 110 ? 2.308 0.709 -5.425 1.00 95.25 110 CYS A C 1
ATOM 828 O O . CYS A 1 110 ? 1.923 0.635 -4.260 1.00 95.25 110 CYS A O 1
ATOM 830 N N . SER A 1 111 ? 1.932 -0.174 -6.347 1.00 96.44 111 SER A N 1
ATOM 831 C CA . SER A 1 111 ? 1.022 -1.286 -6.070 1.00 96.44 111 SER A CA 1
ATOM 832 C C . SER A 1 111 ? 1.688 -2.426 -5.303 1.00 96.44 111 SER A C 1
ATOM 834 O O . SER A 1 111 ? 1.039 -3.079 -4.491 1.00 96.44 111 SER A O 1
ATOM 836 N N . GLY A 1 112 ? 2.980 -2.655 -5.521 1.00 97.44 112 GLY A N 1
ATOM 837 C CA . GLY A 1 112 ? 3.771 -3.691 -4.871 1.00 97.44 112 GLY A CA 1
ATOM 838 C C . GLY A 1 112 ? 4.031 -3.376 -3.404 1.00 97.44 112 GLY A C 1
ATOM 839 O O . GLY A 1 112 ? 4.030 -4.281 -2.573 1.00 97.44 112 GLY A O 1
ATOM 840 N N . PHE A 1 113 ? 4.149 -2.091 -3.058 1.00 98.06 113 PHE A N 1
ATOM 841 C CA . PHE A 1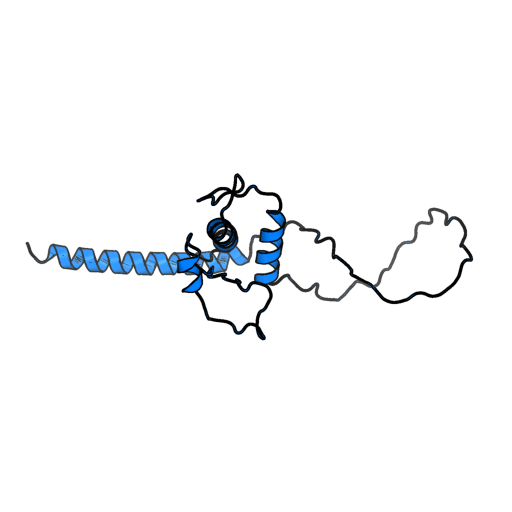 113 ? 4.186 -1.627 -1.673 1.00 98.06 113 PHE A CA 1
ATOM 842 C C . PHE A 1 113 ? 2.895 -1.974 -0.920 1.00 98.06 113 PHE A C 1
ATOM 844 O O . PHE A 1 113 ? 2.941 -2.581 0.152 1.00 98.06 113 PHE A O 1
ATOM 851 N N . ILE A 1 114 ? 1.738 -1.649 -1.506 1.00 97.81 114 ILE A N 1
ATOM 852 C CA . ILE A 1 114 ? 0.428 -1.970 -0.923 1.00 97.81 114 ILE A CA 1
ATOM 853 C C . ILE A 1 114 ? 0.243 -3.486 -0.820 1.00 97.81 114 ILE A C 1
ATOM 855 O O . ILE A 1 114 ? -0.104 -3.982 0.250 1.00 97.81 114 ILE A O 1
ATOM 859 N N . HIS A 1 115 ? 0.563 -4.228 -1.884 1.00 97.31 115 HIS A N 1
ATOM 860 C CA . HIS A 1 115 ? 0.529 -5.689 -1.888 1.00 97.31 115 HIS A CA 1
ATOM 861 C C . HIS A 1 115 ? 1.363 -6.296 -0.758 1.00 97.31 115 HIS A C 1
ATOM 863 O O . HIS A 1 115 ? 0.870 -7.149 -0.021 1.00 97.31 115 HIS A O 1
ATOM 869 N N . HIS A 1 116 ? 2.594 -5.821 -0.566 1.00 97.69 116 HIS A N 1
ATOM 870 C CA . HIS A 1 116 ? 3.484 -6.308 0.483 1.00 97.69 116 HIS A CA 1
ATOM 871 C C . HIS A 1 116 ? 2.931 -6.058 1.892 1.00 97.69 116 HIS A C 1
ATOM 873 O O . HIS A 1 116 ? 2.934 -6.959 2.734 1.00 97.69 116 HIS A O 1
ATOM 879 N N . ILE A 1 117 ? 2.437 -4.844 2.154 1.00 97.75 117 ILE A N 1
ATOM 880 C CA . ILE A 1 117 ? 1.876 -4.469 3.457 1.00 97.75 117 ILE A CA 1
ATOM 881 C C . ILE A 1 117 ? 0.632 -5.298 3.759 1.00 97.75 117 ILE A C 1
ATOM 883 O O . ILE A 1 117 ? 0.556 -5.914 4.817 1.00 97.75 117 ILE A O 1
ATOM 887 N N . PHE A 1 118 ? -0.326 -5.341 2.837 1.00 96.69 118 PHE A N 1
ATOM 888 C CA . PHE A 1 118 ? -1.614 -6.000 3.049 1.00 96.69 118 PHE A CA 1
ATOM 889 C C . PHE A 1 118 ? -1.463 -7.524 3.157 1.00 96.69 118 PHE A C 1
ATOM 891 O O . PHE A 1 118 ? -2.075 -8.135 4.039 1.00 96.69 118 PHE A O 1
ATOM 898 N N . SER A 1 119 ? -0.557 -8.124 2.376 1.00 96.75 119 SER A N 1
ATOM 899 C CA . SER A 1 119 ? -0.258 -9.561 2.452 1.00 96.75 119 SER A CA 1
ATOM 900 C C . SER A 1 119 ? 0.265 -9.982 3.825 1.00 96.75 119 SER A C 1
ATOM 902 O O . SER A 1 119 ? -0.090 -11.057 4.309 1.00 96.75 119 SER A O 1
ATOM 904 N N . LYS A 1 120 ? 1.046 -9.129 4.509 1.00 96.12 120 LYS A N 1
ATOM 905 C CA . LYS A 1 120 ? 1.502 -9.400 5.885 1.00 96.12 120 LYS A CA 1
ATOM 906 C C . LYS A 1 120 ? 0.337 -9.577 6.865 1.00 96.12 120 LYS A C 1
ATOM 908 O O . LYS A 1 120 ? 0.459 -10.345 7.814 1.00 96.12 120 LYS A O 1
ATOM 913 N N . TYR A 1 121 ? -0.774 -8.886 6.631 1.00 96.06 121 TYR A N 1
ATOM 914 C CA . TYR A 1 121 ? -1.990 -8.971 7.442 1.00 96.06 121 TYR A CA 1
ATOM 915 C C . TYR A 1 121 ? -3.036 -9.929 6.844 1.00 96.06 121 TYR A C 1
ATOM 917 O O . TYR A 1 121 ? -4.189 -9.929 7.267 1.00 96.06 121 TYR A O 1
ATOM 925 N N . GLY A 1 122 ? -2.654 -10.757 5.863 1.00 95.44 122 GLY A N 1
ATOM 926 C CA . GLY A 1 122 ? -3.534 -11.754 5.249 1.00 95.44 122 GLY A CA 1
ATOM 927 C C . GLY A 1 122 ? -4.614 -11.175 4.328 1.00 95.44 122 GLY A C 1
ATOM 928 O O . GLY A 1 122 ? -5.591 -11.869 4.022 1.00 95.44 122 GLY A O 1
ATOM 929 N N . ILE A 1 123 ? -4.462 -9.923 3.890 1.00 94.75 123 ILE A N 1
ATOM 930 C CA . ILE A 1 123 ? -5.371 -9.269 2.948 1.00 94.75 123 ILE A CA 1
ATOM 931 C C . ILE A 1 123 ? -4.764 -9.375 1.549 1.00 94.75 123 ILE A C 1
ATOM 933 O O . ILE A 1 123 ? -3.695 -8.831 1.284 1.00 94.75 123 ILE A O 1
ATOM 937 N N . ASP A 1 124 ? -5.451 -10.096 0.667 1.00 92.62 124 ASP A N 1
ATOM 938 C CA . ASP A 1 124 ? -5.001 -10.297 -0.707 1.00 92.62 124 ASP A CA 1
ATOM 939 C C . ASP A 1 124 ? -5.429 -9.120 -1.586 1.00 92.62 124 ASP A C 1
ATOM 941 O O . ASP A 1 124 ? -6.609 -8.761 -1.642 1.00 92.62 124 ASP A O 1
ATOM 945 N N . VAL A 1 125 ? -4.459 -8.508 -2.258 1.00 94.31 125 VAL A N 1
ATOM 946 C CA . VAL A 1 125 ? -4.671 -7.352 -3.132 1.00 94.31 125 VAL A CA 1
ATOM 947 C C . VAL A 1 125 ? -3.825 -7.497 -4.397 1.00 94.31 125 VAL A C 1
ATOM 949 O O . VAL A 1 125 ? -2.704 -8.006 -4.330 1.00 94.31 125 VAL A O 1
ATOM 952 N N . PRO A 1 126 ? -4.321 -7.057 -5.565 1.00 94.69 126 PRO A N 1
ATOM 953 C CA . PRO A 1 126 ? -3.589 -7.199 -6.815 1.00 94.69 126 PRO A CA 1
ATOM 954 C C . PRO A 1 126 ? -2.339 -6.310 -6.840 1.00 94.69 126 PRO A C 1
ATOM 956 O O . PRO A 1 126 ? -2.367 -5.154 -6.417 1.00 94.69 126 PRO A O 1
ATOM 959 N N . HIS A 1 127 ? -1.258 -6.810 -7.439 1.00 95.31 127 HIS A N 1
ATOM 960 C CA . HIS A 1 127 ? -0.079 -6.008 -7.786 1.00 95.31 127 HIS A CA 1
ATOM 961 C C . HIS A 1 127 ? -0.330 -5.218 -9.087 1.00 95.31 127 HIS A C 1
ATOM 963 O O . HIS A 1 127 ? 0.292 -5.442 -10.119 1.00 95.31 127 HIS A O 1
ATOM 969 N N . SER A 1 128 ? -1.334 -4.340 -9.059 1.00 94.25 128 SER A N 1
ATOM 970 C CA . SER A 1 128 ? -1.676 -3.414 -10.144 1.00 94.25 128 SER A CA 1
ATOM 971 C C . SER A 1 128 ? -2.493 -2.257 -9.580 1.00 94.25 128 SER A C 1
ATOM 973 O O . SER A 1 128 ? -3.539 -2.479 -8.974 1.00 94.25 128 SER A O 1
ATOM 975 N N . SER A 1 129 ? -2.039 -1.021 -9.792 1.00 91.31 129 SER A N 1
ATOM 976 C CA . SER A 1 129 ? -2.744 0.181 -9.322 1.00 91.31 129 SER A CA 1
ATOM 977 C C . SER A 1 129 ? -4.133 0.331 -9.947 1.00 91.31 129 SER A C 1
ATOM 979 O O . SER A 1 129 ? -5.063 0.746 -9.262 1.00 91.31 129 SER A O 1
ATOM 981 N N . ALA A 1 130 ? -4.291 -0.063 -11.214 1.00 91.38 130 ALA A N 1
ATOM 982 C CA . ALA A 1 130 ? -5.583 -0.057 -11.895 1.00 91.38 130 ALA A CA 1
ATOM 983 C C . ALA A 1 130 ? -6.551 -1.067 -11.265 1.00 91.38 130 ALA A C 1
ATOM 985 O O . ALA A 1 130 ? -7.678 -0.717 -10.938 1.00 91.38 130 ALA A O 1
ATOM 986 N N . LEU A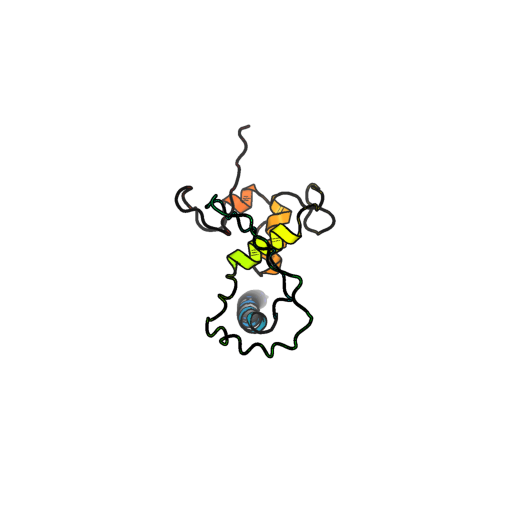 1 131 ? -6.089 -2.297 -11.011 1.00 93.62 131 LEU A N 1
ATOM 987 C CA . LEU A 1 131 ? -6.931 -3.313 -10.377 1.00 93.62 131 LEU A CA 1
ATOM 988 C C . LEU A 1 131 ? -7.211 -2.997 -8.904 1.00 93.62 131 LEU A C 1
ATOM 990 O O . LEU A 1 131 ? -8.268 -3.366 -8.410 1.00 93.62 131 LEU A O 1
ATOM 994 N N . LEU A 1 132 ? -6.300 -2.314 -8.199 1.00 92.75 132 LEU A N 1
ATOM 995 C CA . LEU A 1 132 ? -6.540 -1.830 -6.835 1.00 92.75 132 LEU A CA 1
ATOM 996 C C . LEU A 1 132 ? -7.727 -0.860 -6.779 1.00 92.75 132 LEU A C 1
ATOM 998 O O . LEU A 1 132 ? -8.496 -0.928 -5.827 1.00 92.75 132 LEU A O 1
ATOM 1002 N N . ALA A 1 133 ? -7.910 -0.017 -7.800 1.00 91.50 133 ALA A N 1
ATOM 1003 C CA . ALA A 1 133 ? -9.044 0.909 -7.894 1.00 91.50 133 ALA A CA 1
ATOM 1004 C C . ALA A 1 133 ? -10.407 0.196 -7.958 1.00 91.50 133 ALA A C 1
ATOM 1006 O O . ALA A 1 133 ? -11.430 0.774 -7.605 1.00 91.50 133 ALA A O 1
ATOM 1007 N N . GLU A 1 134 ? -10.416 -1.055 -8.418 1.00 92.00 134 GLU A N 1
ATOM 1008 C CA . GLU A 1 134 ? -11.613 -1.886 -8.565 1.00 92.00 134 GLU A CA 1
ATOM 1009 C C . GLU A 1 134 ? -11.871 -2.777 -7.335 1.00 92.00 134 GLU A C 1
ATOM 1011 O O . GLU A 1 134 ? -12.798 -3.592 -7.338 1.00 92.00 134 GLU A O 1
ATOM 1016 N N . LYS A 1 135 ? -11.036 -2.686 -6.289 1.00 91.62 135 LYS A N 1
ATOM 1017 C CA . LYS A 1 135 ? -11.166 -3.482 -5.062 1.00 91.62 135 LYS A CA 1
ATOM 1018 C C . LYS A 1 135 ? -11.707 -2.659 -3.901 1.00 91.62 135 LYS A C 1
ATOM 1020 O O . LYS A 1 135 ? -11.385 -1.489 -3.741 1.00 91.62 135 LYS A O 1
ATOM 1025 N N . GLY A 1 136 ? -12.444 -3.347 -3.030 1.00 90.38 136 GLY A N 1
ATOM 1026 C CA . GLY A 1 136 ? -13.033 -2.752 -1.835 1.00 90.38 136 GLY A CA 1
ATOM 1027 C C . GLY A 1 136 ? -14.231 -1.862 -2.150 1.00 90.38 136 GLY A C 1
ATOM 1028 O O . GLY A 1 136 ? -14.793 -1.916 -3.243 1.00 90.38 136 GLY A O 1
ATOM 1029 N N . ASP A 1 137 ? -14.615 -1.064 -1.160 1.00 93.19 137 ASP A N 1
ATOM 1030 C CA . ASP A 1 137 ? -15.716 -0.116 -1.269 1.00 93.19 137 ASP A CA 1
ATOM 1031 C C . ASP A 1 137 ? -15.178 1.283 -1.575 1.00 93.19 137 ASP A C 1
ATOM 1033 O O . ASP A 1 137 ? -14.197 1.734 -0.980 1.00 93.19 137 ASP A O 1
ATOM 1037 N N . ALA A 1 138 ? -15.838 1.993 -2.490 1.00 93.69 138 ALA A N 1
ATOM 1038 C CA . ALA A 1 138 ? -15.498 3.379 -2.781 1.00 93.69 138 ALA A CA 1
ATOM 1039 C C . ALA A 1 138 ? -15.861 4.279 -1.589 1.00 93.69 138 ALA A C 1
ATOM 1041 O O . ALA A 1 138 ? -17.015 4.323 -1.156 1.00 93.69 138 ALA A O 1
ATOM 1042 N N . VAL A 1 139 ? -14.881 5.034 -1.091 1.00 94.81 139 VAL A N 1
ATOM 1043 C CA . VAL A 1 139 ? -15.047 5.967 0.031 1.00 94.81 139 VAL A CA 1
ATOM 1044 C C . VAL A 1 139 ? -15.042 7.400 -0.494 1.00 94.81 139 VAL A C 1
ATOM 1046 O O . VAL A 1 139 ? -14.182 7.781 -1.289 1.00 94.81 139 VAL A O 1
ATOM 1049 N N . ASN A 1 140 ? -16.009 8.216 -0.062 1.00 95.31 140 ASN A N 1
ATOM 1050 C CA . ASN A 1 140 ? -16.008 9.637 -0.403 1.00 95.31 140 ASN A CA 1
ATOM 1051 C C . ASN A 1 140 ? -14.813 10.338 0.259 1.00 95.31 140 ASN A C 1
ATOM 1053 O O . ASN A 1 140 ? -14.470 10.042 1.401 1.00 95.31 140 ASN A O 1
ATOM 1057 N N . LEU A 1 141 ? -14.216 11.321 -0.419 1.00 93.56 141 LEU A N 1
ATOM 1058 C CA . LEU A 1 141 ? -13.075 12.077 0.106 1.00 93.56 141 LEU A CA 1
ATOM 1059 C C . LEU A 1 141 ? -13.345 12.738 1.467 1.00 93.56 141 LEU A C 1
ATOM 1061 O O . LEU A 1 141 ? -12.421 12.902 2.253 1.00 93.56 141 LEU A O 1
ATOM 1065 N N . ASN A 1 142 ? -14.594 13.089 1.783 1.00 96.62 142 ASN A N 1
ATOM 1066 C CA . ASN A 1 142 ? -14.960 13.644 3.091 1.00 96.62 142 ASN A CA 1
ATOM 1067 C C . ASN A 1 142 ? -15.107 12.589 4.210 1.00 96.62 142 ASN A C 1
ATOM 1069 O O . ASN A 1 142 ? -15.341 12.948 5.362 1.00 96.62 142 ASN A O 1
ATOM 1073 N N . GLN A 1 143 ? -15.002 11.304 3.874 1.00 96.25 143 GLN A N 1
ATOM 1074 C CA . GLN A 1 143 ? -15.187 10.159 4.766 1.00 96.25 143 GLN A CA 1
ATOM 1075 C C . GLN A 1 143 ? -13.926 9.306 4.914 1.00 96.25 143 GLN A C 1
ATOM 1077 O O . GLN A 1 143 ? -13.977 8.306 5.630 1.00 96.25 143 GLN A O 1
ATOM 1082 N N . VAL A 1 144 ? -12.821 9.690 4.265 1.00 96.19 144 VAL A N 1
ATOM 1083 C CA . VAL A 1 144 ? -11.564 8.937 4.312 1.00 96.19 144 VAL A CA 1
ATOM 1084 C C . VAL A 1 144 ? -11.054 8.803 5.741 1.00 96.19 144 VAL A C 1
ATOM 1086 O O . VAL A 1 144 ? -11.073 9.744 6.540 1.00 96.19 144 VAL A O 1
ATOM 1089 N N . LYS A 1 145 ? -10.583 7.606 6.064 1.00 94.44 145 LYS A N 1
ATOM 1090 C CA . LYS A 1 145 ? -10.037 7.237 7.364 1.00 94.44 145 LYS A CA 1
ATOM 1091 C C . LYS A 1 145 ? -8.641 6.661 7.200 1.00 94.44 145 LYS A C 1
ATOM 1093 O O . LYS A 1 145 ? -8.206 6.252 6.126 1.00 94.44 145 LYS A O 1
ATOM 1098 N N . LYS A 1 146 ? -7.922 6.606 8.321 1.00 93.19 146 LYS A N 1
ATOM 1099 C CA . LYS A 1 146 ? -6.634 5.919 8.398 1.00 93.19 146 LYS A CA 1
ATOM 1100 C C . LYS A 1 146 ? -6.792 4.474 7.910 1.00 93.19 146 LYS A C 1
ATOM 1102 O O . LYS A 1 146 ? -7.622 3.741 8.447 1.00 93.19 146 LYS A O 1
ATOM 1107 N N . GLY A 1 147 ? -5.960 4.081 6.949 1.00 91.38 147 GLY A N 1
ATOM 1108 C CA . GLY A 1 147 ? -5.979 2.754 6.329 1.00 91.38 147 GLY A CA 1
ATOM 1109 C C . GLY A 1 147 ? -6.637 2.715 4.948 1.00 91.38 147 GLY A C 1
ATOM 1110 O O . GLY A 1 147 ? -6.398 1.754 4.220 1.00 91.38 147 GLY A O 1
ATOM 1111 N N . ASP A 1 148 ? -7.388 3.751 4.559 1.00 95.12 148 ASP A N 1
ATOM 1112 C CA . ASP A 1 148 ? -7.950 3.846 3.210 1.00 95.12 148 ASP A CA 1
ATOM 1113 C C . ASP A 1 148 ? -6.850 4.111 2.172 1.00 95.12 148 ASP A C 1
ATOM 1115 O O . ASP A 1 148 ? -5.844 4.774 2.447 1.00 95.12 148 ASP A O 1
ATOM 1119 N N . LEU A 1 149 ? -7.049 3.595 0.958 1.00 94.38 149 LEU A N 1
ATOM 1120 C CA . LEU A 1 149 ? -6.124 3.776 -0.156 1.00 94.38 149 LEU A CA 1
ATOM 1121 C C . LEU A 1 149 ? -6.580 4.931 -1.045 1.00 94.38 149 LEU A C 1
ATOM 1123 O O . LEU A 1 149 ? -7.677 4.912 -1.599 1.00 94.38 149 LEU A O 1
ATOM 1127 N N . LEU A 1 150 ? -5.702 5.914 -1.234 1.00 93.50 150 LEU A N 1
ATOM 1128 C CA . LEU A 1 150 ? -5.884 6.940 -2.254 1.00 93.50 150 LEU A CA 1
ATOM 1129 C C . LEU A 1 150 ? -5.313 6.437 -3.577 1.00 93.50 150 LEU A C 1
ATOM 1131 O O . LEU A 1 150 ? -4.116 6.161 -3.682 1.00 93.50 150 LEU A O 1
ATOM 1135 N N . ILE A 1 151 ? -6.173 6.329 -4.587 1.00 91.69 151 ILE A N 1
ATOM 1136 C CA . ILE A 1 151 ? -5.787 5.900 -5.929 1.00 91.69 151 ILE A CA 1
ATOM 1137 C C . ILE A 1 151 ? -5.761 7.109 -6.859 1.00 91.69 151 ILE A C 1
ATOM 1139 O O . ILE A 1 151 ? -6.750 7.823 -7.002 1.00 91.69 151 ILE A O 1
ATOM 1143 N N . PHE A 1 152 ? -4.619 7.320 -7.512 1.00 90.12 152 PHE A N 1
ATOM 1144 C CA . PHE A 1 152 ? -4.428 8.398 -8.475 1.00 90.12 152 PHE A CA 1
ATOM 1145 C C . PHE A 1 152 ? -4.533 7.840 -9.892 1.00 90.12 152 PHE A C 1
ATOM 1147 O O . PHE A 1 152 ? -3.665 7.093 -10.345 1.00 90.12 152 PHE A O 1
ATOM 1154 N N . THR A 1 153 ? -5.588 8.217 -10.606 1.00 81.38 153 THR A N 1
ATOM 1155 C CA . THR A 1 153 ? -5.712 7.981 -12.044 1.00 81.38 153 THR A CA 1
ATOM 1156 C C . THR A 1 153 ? -5.076 9.175 -12.743 1.00 81.38 153 THR A C 1
ATOM 1158 O O . THR A 1 153 ? -5.651 10.262 -12.742 1.00 81.38 153 THR A O 1
ATOM 1161 N N . GLY A 1 154 ? -3.848 9.026 -13.244 1.00 75.81 154 GLY A N 1
ATOM 1162 C CA . GLY A 1 154 ? -3.171 10.121 -13.940 1.00 75.81 154 GLY A CA 1
ATOM 1163 C C . GLY A 1 154 ? -4.038 10.699 -15.064 1.00 75.81 154 GLY A C 1
ATOM 1164 O O . GLY A 1 154 ? -4.801 9.975 -15.702 1.00 75.81 154 GLY A O 1
ATOM 1165 N N . THR A 1 155 ? -3.924 12.000 -15.311 1.00 57.09 155 THR A N 1
ATOM 1166 C CA . THR A 1 155 ? -4.399 12.602 -16.560 1.00 57.09 155 THR A CA 1
ATOM 1167 C C . THR A 1 155 ? -3.369 12.296 -17.639 1.00 57.09 155 THR A C 1
ATOM 1169 O O . THR A 1 155 ? -2.231 12.752 -17.533 1.00 57.09 155 THR A O 1
ATOM 1172 N N . THR A 1 156 ? -3.745 11.486 -18.628 1.00 50.50 156 THR A N 1
ATOM 1173 C CA . THR A 1 156 ? -3.027 11.414 -19.911 1.00 50.50 156 THR A CA 1
ATOM 1174 C C . THR A 1 156 ? -3.021 12.763 -20.605 1.00 50.50 156 THR A C 1
ATOM 1176 O O . THR A 1 156 ? -4.083 13.428 -20.544 1.00 50.50 156 THR A O 1
#